Protein AF-A0AA43HT07-F1 (afdb_monomer_lite)

Structure (mmCIF, N/CA/C/O backbone):
data_AF-A0AA43HT07-F1
#
_entry.id   AF-A0AA43HT07-F1
#
loop_
_atom_site.group_PDB
_atom_site.id
_atom_site.type_symbol
_atom_site.label_atom_id
_atom_site.label_alt_id
_atom_site.label_comp_id
_atom_site.label_asym_id
_atom_site.label_entity_id
_atom_site.label_seq_id
_atom_site.pdbx_PDB_ins_code
_atom_site.Cartn_x
_atom_site.Cartn_y
_atom_site.Cartn_z
_atom_site.occupancy
_atom_site.B_iso_or_equiv
_atom_site.auth_seq_id
_atom_site.auth_comp_id
_atom_site.auth_asym_id
_atom_site.auth_atom_id
_atom_site.pdbx_PDB_model_num
ATOM 1 N N . MET A 1 1 ? -14.401 -12.802 15.073 1.00 60.47 1 MET A N 1
ATOM 2 C CA . MET A 1 1 ? -13.475 -11.995 14.236 1.00 60.47 1 MET A CA 1
ATOM 3 C C . MET A 1 1 ? -14.112 -10.632 13.994 1.00 60.47 1 MET A C 1
ATOM 5 O O . MET A 1 1 ? -15.080 -10.562 13.238 1.00 60.47 1 MET A O 1
ATOM 9 N N . THR A 1 2 ? -13.606 -9.591 14.660 1.00 83.44 2 THR A N 1
ATOM 10 C CA . THR A 1 2 ? -14.184 -8.233 14.652 1.00 83.44 2 THR A CA 1
ATOM 11 C C . THR A 1 2 ? -14.099 -7.565 13.274 1.00 83.44 2 THR A C 1
ATOM 13 O O . THR A 1 2 ? -13.255 -7.930 12.438 1.00 83.44 2 THR A O 1
ATOM 16 N N . LYS A 1 3 ? -14.946 -6.559 13.021 1.00 83.50 3 LYS A N 1
ATOM 17 C CA . LYS A 1 3 ? -14.891 -5.680 11.836 1.00 83.50 3 LYS A CA 1
ATOM 18 C C . LYS A 1 3 ? -13.485 -5.097 11.639 1.00 83.50 3 LYS A C 1
ATOM 20 O O . LYS A 1 3 ? -13.000 -5.062 10.506 1.00 83.50 3 LYS A O 1
ATOM 25 N N . LEU A 1 4 ? -12.810 -4.720 12.731 1.00 87.19 4 LEU A N 1
ATOM 26 C CA . LEU A 1 4 ? -11.431 -4.222 12.729 1.00 87.19 4 LEU A CA 1
ATOM 27 C C . LEU A 1 4 ? -10.442 -5.273 12.220 1.00 87.19 4 LEU A C 1
ATOM 29 O O . LEU A 1 4 ? -9.664 -4.999 11.311 1.00 87.19 4 LEU A O 1
ATOM 33 N N . HIS A 1 5 ? -10.504 -6.489 12.763 1.00 88.44 5 HIS A N 1
ATOM 34 C CA . HIS A 1 5 ? -9.621 -7.574 12.350 1.00 88.44 5 HIS A CA 1
ATOM 35 C C . HIS A 1 5 ? -9.801 -7.917 10.871 1.00 88.44 5 HIS A C 1
ATOM 37 O O . HIS A 1 5 ? -8.824 -8.048 10.133 1.00 88.44 5 HIS A O 1
ATOM 43 N N . LYS A 1 6 ? -11.053 -8.004 10.403 1.00 88.56 6 LYS A N 1
ATOM 44 C CA . LYS A 1 6 ? -11.342 -8.183 8.974 1.00 88.56 6 LYS A CA 1
ATOM 45 C C . LYS A 1 6 ? -10.734 -7.038 8.161 1.00 88.56 6 LYS A C 1
ATOM 47 O O . LYS A 1 6 ? -10.044 -7.292 7.179 1.00 88.56 6 LYS A O 1
ATOM 52 N N . PHE A 1 7 ? -10.932 -5.789 8.576 1.00 89.62 7 PHE A N 1
ATOM 53 C CA . PHE A 1 7 ? -10.367 -4.637 7.877 1.00 89.62 7 PHE A CA 1
ATOM 54 C C . PHE A 1 7 ? -8.835 -4.711 7.775 1.00 89.62 7 PHE A C 1
ATOM 56 O O . PHE A 1 7 ? -8.302 -4.567 6.675 1.00 89.62 7 PHE A O 1
ATOM 63 N N . CYS A 1 8 ? -8.136 -4.982 8.880 1.00 90.31 8 CYS A N 1
ATOM 64 C CA . CYS A 1 8 ? -6.675 -5.057 8.917 1.00 90.31 8 CYS A CA 1
ATOM 65 C C . CYS A 1 8 ? -6.108 -6.189 8.048 1.00 90.31 8 CYS A C 1
ATOM 67 O O . CYS A 1 8 ? -5.089 -5.981 7.402 1.00 90.31 8 CYS A O 1
ATOM 69 N N . VAL A 1 9 ? -6.774 -7.346 7.972 1.00 91.62 9 VAL A N 1
ATOM 70 C CA . VAL A 1 9 ? -6.308 -8.484 7.155 1.00 91.62 9 VAL A CA 1
ATOM 71 C C . VAL A 1 9 ? -6.631 -8.304 5.670 1.00 91.62 9 VAL A C 1
ATOM 73 O O . VAL A 1 9 ? -5.802 -8.596 4.810 1.00 91.62 9 VAL A O 1
ATOM 76 N N . TYR A 1 10 ? -7.825 -7.807 5.338 1.00 91.56 10 TYR A N 1
ATOM 77 C CA . TYR A 1 10 ? -8.229 -7.642 3.937 1.00 91.56 10 TYR A CA 1
ATOM 78 C C . TYR A 1 10 ? -7.614 -6.409 3.272 1.00 91.56 10 TYR A C 1
ATOM 80 O O . TYR A 1 10 ? -7.518 -6.379 2.046 1.00 91.56 10 TYR A O 1
ATOM 88 N N . THR A 1 11 ? -7.205 -5.395 4.039 1.00 92.00 11 THR A N 1
ATOM 89 C CA . THR A 1 11 ? -6.613 -4.172 3.479 1.00 92.00 11 THR A CA 1
ATOM 90 C C . THR A 1 11 ? -5.330 -4.461 2.689 1.00 92.00 11 THR A C 1
ATOM 92 O O . THR A 1 11 ? -5.329 -4.144 1.500 1.00 92.00 11 THR A O 1
ATOM 95 N N . PRO A 1 12 ? -4.295 -5.129 3.241 1.00 90.88 12 PRO A N 1
ATOM 96 C CA . PRO A 1 12 ? -3.086 -5.488 2.494 1.00 90.88 12 PRO A CA 1
ATOM 97 C C . PRO A 1 12 ? -3.374 -6.293 1.224 1.00 90.88 12 PRO A C 1
ATOM 99 O O . PRO A 1 12 ? -2.804 -6.015 0.175 1.00 90.88 12 PRO A O 1
ATOM 102 N N . LEU A 1 13 ? -4.319 -7.239 1.282 1.00 93.12 13 LEU A N 1
ATOM 103 C CA . LEU A 1 13 ? -4.706 -8.065 0.131 1.00 93.12 13 LEU A CA 1
ATOM 104 C C . LEU A 1 13 ? -5.372 -7.245 -0.981 1.00 93.12 13 LEU A C 1
ATOM 106 O O . LEU A 1 13 ? -5.080 -7.429 -2.162 1.00 93.12 13 LEU A O 1
ATOM 110 N N . ARG A 1 14 ? -6.263 -6.315 -0.621 1.00 93.44 14 ARG A N 1
ATOM 111 C CA . ARG A 1 14 ? -6.898 -5.418 -1.597 1.00 93.44 14 ARG A CA 1
ATOM 112 C C . ARG A 1 14 ? -5.905 -4.408 -2.157 1.00 93.44 14 ARG A C 1
ATOM 114 O O . ARG A 1 14 ? -5.961 -4.106 -3.345 1.00 93.44 14 ARG A O 1
ATOM 121 N N . VAL A 1 15 ? -5.002 -3.907 -1.317 1.00 93.06 15 VAL A N 1
ATOM 122 C CA . VAL A 1 15 ? -3.910 -3.024 -1.731 1.00 93.06 15 VAL A CA 1
ATOM 123 C C . VAL A 1 15 ? -2.989 -3.749 -2.701 1.00 93.06 15 VAL A C 1
ATOM 125 O O . VAL A 1 15 ? -2.674 -3.163 -3.725 1.00 93.06 15 VAL A O 1
ATOM 128 N N . LEU A 1 16 ? -2.648 -5.018 -2.457 1.00 92.88 16 LEU A N 1
ATOM 129 C CA . LEU A 1 16 ? -1.879 -5.853 -3.384 1.00 92.88 16 LEU A CA 1
ATOM 130 C C . LEU A 1 16 ? -2.571 -5.976 -4.744 1.00 92.88 16 LEU A C 1
ATOM 132 O O . LEU A 1 16 ? -1.951 -5.732 -5.772 1.00 92.88 16 LEU A O 1
ATOM 136 N N . ALA A 1 17 ? -3.856 -6.335 -4.761 1.00 92.81 17 ALA A N 1
ATOM 137 C CA . ALA A 1 17 ? -4.586 -6.517 -6.014 1.00 92.81 17 ALA A CA 1
ATOM 138 C C . ALA A 1 17 ? -4.656 -5.215 -6.832 1.00 92.81 17 ALA A C 1
ATOM 140 O O . ALA A 1 17 ? -4.388 -5.217 -8.033 1.00 92.81 17 ALA A O 1
ATOM 141 N N . ILE A 1 18 ? -4.976 -4.092 -6.181 1.00 93.50 18 ILE A N 1
ATOM 142 C CA . ILE A 1 18 ? -5.083 -2.788 -6.849 1.00 93.50 18 ILE A CA 1
ATOM 143 C C . ILE A 1 18 ? -3.700 -2.279 -7.273 1.00 93.50 18 ILE A C 1
ATOM 145 O O . ILE A 1 18 ? -3.543 -1.815 -8.401 1.00 93.50 18 ILE A O 1
ATOM 149 N N . SER A 1 19 ? -2.692 -2.387 -6.403 1.00 93.38 19 SER A N 1
ATOM 150 C CA . SER A 1 19 ? -1.332 -1.930 -6.701 1.00 93.38 19 SER A CA 1
ATOM 151 C C . SER A 1 19 ? -0.707 -2.729 -7.833 1.00 93.38 19 SER A C 1
ATOM 153 O O . SER A 1 19 ? -0.039 -2.141 -8.676 1.00 93.38 19 SER A O 1
ATOM 155 N N . PHE A 1 20 ? -0.989 -4.030 -7.924 1.00 92.25 20 PHE A N 1
ATOM 156 C CA . PHE A 1 20 ? -0.545 -4.871 -9.029 1.00 92.25 20 PHE A CA 1
ATOM 157 C C . PHE A 1 20 ? -1.126 -4.406 -10.369 1.00 92.25 20 PHE A C 1
ATOM 159 O O . PHE A 1 20 ? -0.384 -4.255 -11.338 1.00 92.25 20 PHE A O 1
ATOM 166 N N . VAL A 1 21 ? -2.429 -4.104 -10.421 1.00 93.44 21 VAL A N 1
ATOM 167 C CA . VAL A 1 21 ? -3.074 -3.572 -11.635 1.00 93.44 21 VAL A CA 1
ATOM 168 C C . VAL A 1 21 ? -2.476 -2.219 -12.026 1.00 93.44 21 VAL A C 1
ATOM 170 O O . VAL A 1 21 ? -2.109 -2.025 -13.185 1.00 93.44 21 VAL A O 1
ATOM 173 N N . ILE A 1 22 ? -2.323 -1.295 -11.072 1.00 92.88 22 ILE A N 1
ATOM 174 C CA . ILE A 1 22 ? -1.740 0.028 -11.345 1.00 92.88 22 ILE A CA 1
ATOM 175 C C . ILE A 1 22 ? -0.274 -0.106 -11.784 1.00 92.88 22 ILE A C 1
ATOM 177 O O . ILE A 1 22 ? 0.136 0.555 -12.735 1.00 92.88 22 ILE A O 1
ATOM 181 N N . ALA A 1 23 ? 0.509 -0.974 -11.138 1.00 92.06 23 ALA A N 1
ATOM 182 C CA . ALA A 1 23 ? 1.910 -1.208 -11.474 1.00 92.06 23 ALA A CA 1
ATOM 183 C C . ALA A 1 23 ? 2.056 -1.811 -12.873 1.00 92.06 23 ALA A C 1
ATOM 185 O O . ALA A 1 23 ? 2.947 -1.406 -13.614 1.00 92.06 23 ALA A O 1
ATOM 186 N N . PHE A 1 24 ? 1.163 -2.723 -13.264 1.00 91.25 24 PHE A N 1
ATOM 187 C CA . PHE A 1 24 ? 1.150 -3.291 -14.609 1.00 91.25 24 PHE A CA 1
ATOM 188 C C . PHE A 1 24 ? 0.841 -2.230 -15.673 1.00 91.25 24 PHE A C 1
ATOM 190 O O . PHE A 1 24 ? 1.549 -2.141 -16.674 1.00 91.25 24 PHE A O 1
ATOM 197 N N . ILE A 1 25 ? -0.163 -1.377 -15.436 1.00 91.44 25 ILE A N 1
ATOM 198 C CA . ILE A 1 25 ? -0.493 -0.258 -16.334 1.00 91.44 25 ILE A CA 1
ATOM 199 C C . ILE A 1 25 ? 0.686 0.721 -16.430 1.00 91.44 25 ILE A C 1
ATOM 201 O O . ILE A 1 25 ? 1.078 1.108 -17.530 1.00 91.44 25 ILE A O 1
ATOM 205 N N . ALA A 1 26 ? 1.285 1.094 -15.297 1.00 89.12 26 ALA A N 1
ATOM 206 C CA . ALA A 1 26 ? 2.438 1.988 -15.258 1.00 89.12 26 ALA A CA 1
ATOM 207 C C . ALA A 1 26 ? 3.649 1.393 -15.994 1.00 89.12 26 ALA A C 1
ATOM 209 O O . ALA A 1 26 ? 4.304 2.097 -16.761 1.00 89.12 26 ALA A O 1
ATOM 210 N N . ALA A 1 27 ? 3.913 0.096 -15.813 1.00 88.88 27 ALA A N 1
ATOM 211 C CA . ALA A 1 27 ? 4.982 -0.611 -16.508 1.00 88.88 27 ALA A CA 1
ATOM 212 C C . ALA A 1 27 ? 4.740 -0.678 -18.014 1.00 88.88 27 ALA A C 1
ATOM 214 O O . ALA A 1 27 ? 5.666 -0.434 -18.783 1.00 88.88 27 ALA A O 1
ATOM 215 N N . PHE A 1 28 ? 3.500 -0.927 -18.440 1.00 89.00 28 PHE A N 1
ATOM 216 C CA . PHE A 1 28 ? 3.134 -0.907 -19.852 1.00 89.00 28 PHE A CA 1
ATOM 217 C C . PHE A 1 28 ? 3.367 0.474 -20.481 1.00 89.00 28 PHE A C 1
ATOM 219 O O . PHE A 1 28 ? 4.001 0.571 -21.532 1.00 89.00 28 PHE A O 1
ATOM 226 N N . ILE A 1 29 ? 2.916 1.548 -19.823 1.00 88.44 29 ILE A N 1
ATOM 227 C CA . ILE A 1 29 ? 3.130 2.927 -20.291 1.00 88.44 29 ILE A CA 1
ATOM 228 C C . ILE A 1 29 ? 4.629 3.242 -20.369 1.00 88.44 29 ILE A C 1
ATOM 230 O O . ILE A 1 29 ? 5.098 3.739 -21.393 1.00 88.44 29 ILE A O 1
ATOM 234 N N . ALA A 1 30 ? 5.393 2.927 -19.320 1.00 84.75 30 ALA A N 1
ATOM 235 C CA . ALA A 1 30 ? 6.830 3.179 -19.284 1.00 84.75 30 ALA A CA 1
ATOM 236 C C . ALA A 1 30 ? 7.576 2.388 -20.370 1.00 84.75 30 ALA A C 1
ATOM 238 O O . ALA A 1 30 ? 8.407 2.955 -21.077 1.00 84.75 30 ALA A O 1
ATOM 239 N N . ALA A 1 31 ? 7.224 1.116 -20.576 1.00 84.56 31 ALA A N 1
ATOM 240 C CA . ALA A 1 31 ? 7.784 0.298 -21.645 1.00 84.56 31 ALA A CA 1
ATOM 241 C C . ALA A 1 31 ? 7.483 0.889 -23.032 1.00 84.56 31 ALA A C 1
ATOM 243 O O . ALA A 1 31 ? 8.386 0.966 -23.861 1.00 84.56 31 ALA A O 1
ATOM 244 N N . LYS A 1 32 ? 6.256 1.377 -23.268 1.00 84.75 32 LYS A N 1
ATOM 245 C CA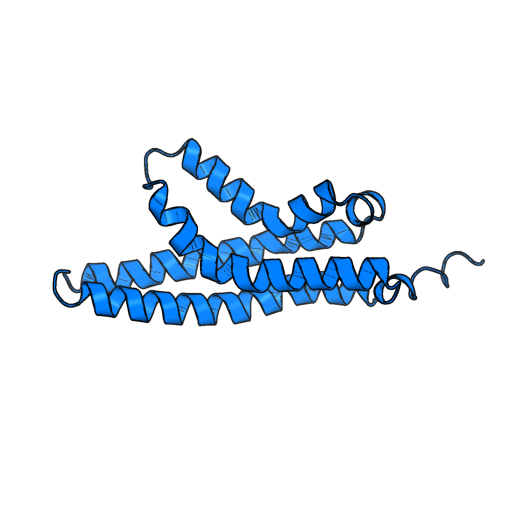 . LYS A 1 32 ? 5.873 2.032 -24.531 1.00 84.75 32 LYS A CA 1
ATOM 246 C C . LYS A 1 32 ? 6.615 3.338 -24.796 1.00 84.75 32 LYS A C 1
ATOM 248 O O . LYS A 1 32 ? 6.948 3.621 -25.942 1.00 84.75 32 LYS A O 1
ATOM 253 N N . ILE A 1 33 ? 6.903 4.120 -23.759 1.00 83.25 33 ILE A N 1
ATOM 254 C CA . ILE A 1 33 ? 7.704 5.345 -23.895 1.00 83.25 33 ILE A CA 1
ATOM 255 C C . ILE A 1 33 ? 9.158 4.998 -24.241 1.00 83.25 33 ILE A C 1
ATOM 257 O O . ILE A 1 33 ? 9.757 5.648 -25.094 1.00 83.25 33 ILE A O 1
ATOM 261 N N . MET A 1 34 ? 9.710 3.957 -23.614 1.00 79.06 34 MET A N 1
ATOM 262 C CA . MET A 1 34 ? 11.092 3.527 -23.838 1.00 79.06 34 MET A CA 1
ATOM 263 C C . MET A 1 34 ? 11.283 2.754 -25.153 1.00 79.06 34 MET A C 1
ATOM 265 O O . MET A 1 34 ? 12.428 2.585 -25.566 1.00 79.06 34 MET A O 1
ATOM 269 N N . GLU A 1 35 ? 10.192 2.313 -25.809 1.00 73.88 35 GLU A N 1
ATOM 270 C CA . GLU A 1 35 ? 10.190 1.457 -27.018 1.00 73.88 35 GLU A CA 1
ATOM 271 C C . GLU A 1 35 ? 11.040 2.025 -28.165 1.00 73.88 35 GLU A C 1
ATOM 273 O O . GLU A 1 35 ? 11.539 1.293 -29.015 1.00 73.88 35 GLU A O 1
ATOM 278 N N . ARG A 1 36 ? 11.228 3.348 -28.176 1.00 67.38 36 ARG A N 1
ATOM 279 C CA . ARG A 1 36 ? 11.978 4.056 -29.215 1.00 67.38 36 ARG A CA 1
ATOM 280 C C . ARG A 1 36 ? 13.499 3.968 -29.080 1.00 67.38 36 ARG A C 1
ATOM 282 O O . ARG A 1 36 ? 14.166 4.069 -30.102 1.00 67.38 36 ARG A O 1
ATOM 289 N N . ASP A 1 37 ? 14.032 3.756 -27.875 1.00 64.75 37 ASP A N 1
ATOM 290 C CA . ASP A 1 37 ? 15.468 3.941 -27.593 1.00 64.75 37 ASP A CA 1
ATOM 291 C C . ASP A 1 37 ? 16.138 2.753 -26.874 1.00 64.75 37 ASP A C 1
ATOM 293 O O . ASP A 1 37 ? 17.366 2.719 -26.747 1.00 64.75 37 ASP A O 1
ATOM 297 N N . ALA A 1 38 ? 15.378 1.765 -26.387 1.00 64.19 38 ALA A N 1
ATOM 298 C CA . ALA A 1 38 ? 15.914 0.717 -25.519 1.00 64.19 38 ALA A CA 1
ATOM 299 C C . ALA A 1 38 ? 16.038 -0.664 -26.200 1.00 64.19 38 ALA A C 1
ATOM 301 O O . ALA A 1 38 ? 15.252 -1.051 -27.065 1.00 64.19 38 ALA A O 1
ATOM 302 N N . ARG A 1 39 ? 17.044 -1.450 -25.785 1.00 72.00 39 ARG A N 1
ATOM 303 C CA . ARG A 1 39 ? 17.195 -2.861 -26.195 1.00 72.00 39 ARG A CA 1
ATOM 304 C C . ARG A 1 39 ? 16.083 -3.711 -25.582 1.00 72.00 39 ARG A C 1
ATOM 306 O O . ARG A 1 39 ? 15.667 -3.439 -24.459 1.00 72.00 39 ARG A O 1
ATOM 313 N N . GLU A 1 40 ? 15.687 -4.789 -26.261 1.00 67.06 40 GLU A N 1
ATOM 314 C CA . GLU A 1 40 ? 14.595 -5.678 -25.826 1.00 67.06 40 GLU A CA 1
ATOM 315 C C . GLU A 1 40 ? 14.675 -6.115 -24.346 1.00 67.06 40 GLU A C 1
ATOM 317 O O . GLU A 1 40 ? 13.671 -6.170 -23.635 1.00 67.06 40 GLU A O 1
ATOM 322 N N . THR A 1 41 ? 15.889 -6.349 -23.842 1.00 68.25 41 THR A N 1
ATOM 323 C CA . THR A 1 41 ? 16.154 -6.741 -22.450 1.00 68.25 41 THR A CA 1
ATOM 324 C C . THR A 1 41 ? 15.844 -5.660 -21.412 1.00 68.25 41 THR A C 1
ATOM 326 O O . THR A 1 41 ? 15.499 -5.998 -20.279 1.00 68.25 41 THR A O 1
ATOM 329 N N . MET A 1 42 ? 15.911 -4.373 -21.765 1.00 68.25 42 MET A N 1
ATOM 330 C CA . MET A 1 42 ? 15.533 -3.290 -20.849 1.00 68.25 42 MET A CA 1
ATOM 331 C C . MET A 1 42 ? 14.021 -3.250 -20.602 1.00 68.25 42 MET A C 1
ATOM 333 O O . MET A 1 42 ? 13.613 -2.936 -19.485 1.00 68.25 42 MET A O 1
ATOM 337 N N . TYR A 1 43 ? 13.184 -3.623 -21.579 1.00 69.50 43 TYR A N 1
ATOM 338 C CA . TYR A 1 43 ? 11.725 -3.598 -21.395 1.00 69.50 43 TYR A CA 1
ATOM 339 C C . TYR A 1 43 ? 11.266 -4.573 -20.322 1.00 69.50 43 TYR A C 1
ATOM 341 O O . TYR A 1 43 ? 10.460 -4.213 -19.468 1.00 69.50 43 TYR A O 1
ATOM 349 N N . LEU A 1 44 ? 11.808 -5.792 -20.320 1.00 75.81 44 LEU A N 1
ATOM 350 C CA . LEU A 1 44 ? 11.473 -6.797 -19.310 1.00 75.81 44 LEU A CA 1
ATOM 351 C C . LEU A 1 44 ? 11.921 -6.368 -17.905 1.00 75.81 44 LEU A C 1
ATOM 353 O O . LEU A 1 44 ? 11.219 -6.630 -16.926 1.00 75.81 44 LEU A O 1
ATOM 357 N N . MET A 1 45 ? 13.043 -5.649 -17.799 1.00 81.81 45 MET A N 1
ATOM 358 C CA . MET A 1 45 ? 13.513 -5.107 -16.522 1.00 81.81 45 MET A CA 1
ATOM 359 C C . MET A 1 45 ? 12.567 -4.047 -15.943 1.00 81.81 45 MET A C 1
ATOM 361 O O . MET A 1 45 ? 12.398 -4.013 -14.726 1.00 81.81 45 MET A O 1
ATOM 365 N N . VAL A 1 46 ? 11.901 -3.234 -16.774 1.00 82.44 46 VAL A N 1
ATOM 366 C CA . VAL A 1 46 ? 10.922 -2.224 -16.315 1.00 82.44 46 VAL A CA 1
ATOM 367 C C . VAL A 1 46 ? 9.748 -2.877 -15.584 1.00 82.44 46 VAL A C 1
ATOM 369 O O . VAL A 1 46 ? 9.361 -2.417 -14.508 1.00 82.44 46 VAL A O 1
ATOM 372 N N . TYR A 1 47 ? 9.220 -3.986 -16.115 1.00 85.12 47 TYR A N 1
ATOM 373 C CA . TYR A 1 47 ? 8.162 -4.747 -15.444 1.00 85.12 47 TYR A CA 1
ATOM 374 C C . TYR A 1 47 ? 8.632 -5.284 -14.095 1.00 85.12 47 TYR A C 1
ATOM 376 O O . TYR A 1 47 ? 7.943 -5.097 -13.094 1.00 85.12 47 TYR A O 1
ATOM 384 N N . GLY A 1 48 ? 9.819 -5.897 -14.042 1.00 85.25 48 GLY A N 1
ATOM 385 C CA . GLY A 1 48 ? 10.394 -6.380 -12.785 1.00 85.25 48 GLY A CA 1
ATOM 386 C C . GLY A 1 48 ? 10.573 -5.257 -11.761 1.00 85.25 48 GLY A C 1
ATOM 387 O O . GLY A 1 48 ? 10.187 -5.407 -10.603 1.00 85.25 48 GLY A O 1
ATOM 388 N N . PHE A 1 49 ? 11.085 -4.107 -12.201 1.00 85.69 49 PHE A N 1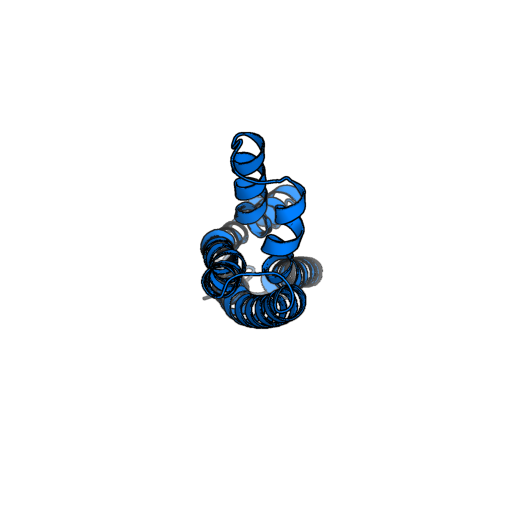
ATOM 389 C CA . PHE A 1 49 ? 11.378 -2.962 -11.344 1.00 85.69 49 PHE A CA 1
ATOM 390 C C . PHE A 1 49 ? 10.128 -2.283 -10.775 1.00 85.69 49 PHE A C 1
ATOM 392 O O . PHE A 1 49 ? 10.168 -1.766 -9.662 1.00 85.69 49 PHE A O 1
ATOM 399 N N . LEU A 1 50 ? 9.010 -2.297 -11.502 1.00 87.12 50 LEU A N 1
ATOM 400 C CA . LEU A 1 50 ? 7.755 -1.714 -11.025 1.00 87.12 50 LEU A CA 1
ATOM 401 C C . LEU A 1 50 ? 6.889 -2.724 -10.271 1.00 87.12 50 LEU A C 1
ATOM 403 O O . LEU A 1 50 ? 6.308 -2.381 -9.247 1.00 87.12 50 LEU A O 1
ATOM 407 N N . ILE A 1 51 ? 6.805 -3.975 -10.719 1.00 88.94 51 ILE A N 1
ATOM 408 C CA . ILE A 1 51 ? 5.894 -4.961 -10.120 1.00 88.94 51 ILE A CA 1
ATOM 409 C C . ILE A 1 51 ? 6.466 -5.520 -8.814 1.00 88.94 51 ILE A C 1
ATOM 411 O O . ILE A 1 51 ? 5.758 -5.581 -7.807 1.00 88.94 51 ILE A O 1
ATOM 415 N N . PHE A 1 52 ? 7.744 -5.911 -8.802 1.00 89.75 52 PHE A N 1
ATOM 416 C CA . PHE A 1 52 ? 8.323 -6.634 -7.669 1.00 89.75 52 PHE A CA 1
ATOM 417 C C . PHE A 1 52 ? 8.327 -5.817 -6.362 1.00 89.75 52 PHE A C 1
ATOM 419 O O . PHE A 1 52 ? 7.858 -6.336 -5.345 1.00 89.75 52 PHE A O 1
ATOM 426 N N . PRO A 1 53 ? 8.734 -4.530 -6.346 1.00 88.88 53 PRO A N 1
ATOM 427 C CA . PRO A 1 53 ? 8.664 -3.728 -5.126 1.00 88.88 53 PRO A CA 1
ATOM 428 C C . PRO A 1 53 ? 7.235 -3.520 -4.619 1.00 88.88 53 PRO A C 1
ATOM 430 O O . PRO A 1 53 ? 7.024 -3.500 -3.413 1.00 88.88 53 PRO A O 1
ATOM 433 N N . ASN A 1 54 ? 6.236 -3.428 -5.505 1.00 90.25 54 ASN A N 1
ATOM 434 C CA . ASN A 1 54 ? 4.834 -3.274 -5.097 1.00 90.25 54 ASN A CA 1
ATOM 435 C C . ASN A 1 54 ? 4.285 -4.530 -4.401 1.00 90.25 54 ASN A C 1
ATOM 437 O O . ASN A 1 54 ? 3.506 -4.414 -3.449 1.00 90.25 54 ASN A O 1
ATOM 441 N N . ILE A 1 55 ? 4.742 -5.721 -4.804 1.00 90.06 55 ILE A N 1
ATOM 442 C CA . ILE A 1 55 ? 4.460 -6.968 -4.079 1.00 90.06 55 ILE A CA 1
ATOM 443 C C . ILE A 1 55 ? 5.089 -6.906 -2.681 1.00 90.06 55 ILE A C 1
ATOM 445 O O . ILE A 1 55 ? 4.395 -7.144 -1.692 1.00 90.06 55 ILE A O 1
ATOM 449 N N . LEU A 1 56 ? 6.367 -6.520 -2.578 1.00 91.75 56 LEU A N 1
ATOM 450 C CA . LEU A 1 56 ? 7.058 -6.400 -1.288 1.00 91.75 56 LEU A CA 1
ATOM 451 C C . LEU A 1 56 ? 6.408 -5.361 -0.365 1.00 91.75 56 LEU A C 1
ATOM 453 O O . LEU A 1 56 ? 6.218 -5.633 0.819 1.00 91.75 56 LEU A O 1
ATOM 457 N N . PHE A 1 57 ? 6.015 -4.198 -0.890 1.00 92.69 57 PHE A N 1
ATOM 458 C CA . PHE A 1 57 ? 5.314 -3.174 -0.113 1.00 92.69 57 PHE A CA 1
ATOM 459 C C . PHE A 1 57 ? 3.961 -3.669 0.385 1.00 92.69 57 PHE A C 1
ATOM 461 O O . PHE A 1 57 ? 3.609 -3.428 1.538 1.00 92.69 57 PHE A O 1
ATOM 468 N N . SER A 1 58 ? 3.229 -4.410 -0.443 1.00 90.25 58 SER A N 1
ATOM 469 C CA . SER A 1 58 ? 1.934 -4.972 -0.057 1.00 90.25 58 SER A CA 1
ATOM 470 C C . SER A 1 58 ? 2.057 -6.097 0.975 1.00 90.25 58 SER A C 1
ATOM 472 O O . SER A 1 58 ? 1.205 -6.217 1.848 1.00 90.25 58 SER A O 1
ATOM 474 N N . LEU A 1 59 ? 3.128 -6.895 0.935 1.00 88.75 59 LEU A N 1
ATOM 475 C CA . LEU A 1 59 ? 3.429 -7.860 1.999 1.00 88.75 59 LEU A CA 1
ATOM 476 C C . LEU A 1 59 ? 3.845 -7.154 3.293 1.00 88.75 59 LEU A C 1
ATOM 478 O O . LEU A 1 59 ? 3.389 -7.511 4.377 1.00 88.75 59 LEU A O 1
ATOM 482 N N . GLY A 1 60 ? 4.668 -6.113 3.190 1.00 89.62 60 GLY A N 1
ATOM 483 C CA . GLY A 1 60 ? 5.060 -5.314 4.345 1.00 89.62 60 GLY A CA 1
ATOM 484 C C . GLY A 1 60 ? 3.880 -4.571 4.981 1.00 89.62 60 GLY A C 1
ATOM 485 O O . GLY A 1 60 ? 3.907 -4.312 6.181 1.00 89.62 60 GLY A O 1
ATOM 486 N N . SER A 1 61 ? 2.834 -4.241 4.213 1.00 91.69 61 SER A N 1
ATOM 487 C CA . SER A 1 61 ? 1.690 -3.463 4.707 1.00 91.69 61 SER A CA 1
ATOM 488 C C . SER A 1 61 ? 0.779 -4.244 5.654 1.00 91.69 61 SER A C 1
ATOM 490 O O . SER A 1 61 ? -0.111 -3.656 6.266 1.00 91.69 61 SER A O 1
ATOM 492 N N . PHE A 1 62 ? 1.044 -5.535 5.887 1.00 92.88 62 PHE A N 1
ATOM 493 C CA . PHE A 1 62 ? 0.469 -6.273 7.015 1.00 92.88 62 PHE A CA 1
ATOM 494 C C . PHE A 1 62 ? 0.826 -5.668 8.381 1.00 92.88 62 PHE A C 1
ATOM 496 O O . PHE A 1 62 ? 0.139 -5.950 9.364 1.00 92.88 62 PHE A O 1
ATOM 503 N N . SER A 1 63 ? 1.800 -4.754 8.450 1.00 93.31 63 SER A N 1
ATOM 504 C CA . SER A 1 63 ? 2.011 -3.881 9.609 1.00 93.31 63 SER A CA 1
ATOM 505 C C . SER A 1 63 ? 0.752 -3.102 10.020 1.00 93.31 63 SER A C 1
ATOM 507 O O . SER A 1 63 ? 0.622 -2.745 11.188 1.00 93.31 63 SER A O 1
ATOM 509 N N . VAL A 1 64 ? -0.229 -2.909 9.127 1.00 93.19 64 VAL A N 1
ATOM 510 C CA . VAL A 1 64 ? -1.551 -2.335 9.450 1.00 93.19 64 VAL A CA 1
ATOM 511 C C . VAL A 1 64 ? -2.251 -3.089 10.588 1.00 93.19 64 VAL A C 1
ATOM 513 O O . VAL A 1 64 ? -3.012 -2.478 11.345 1.00 93.19 64 VAL A O 1
ATOM 516 N N . CYS A 1 65 ? -1.973 -4.383 10.771 1.00 93.19 65 CYS A N 1
ATOM 517 C CA . CYS A 1 65 ? -2.492 -5.176 11.886 1.00 93.19 65 CYS A CA 1
ATOM 518 C C . CYS A 1 65 ? -2.056 -4.652 13.263 1.00 93.19 65 CYS A C 1
ATOM 520 O O . CYS A 1 65 ? -2.736 -4.937 14.245 1.00 93.19 65 CYS A O 1
ATOM 522 N N . PHE A 1 66 ? -1.017 -3.815 13.365 1.00 92.88 66 PHE A N 1
ATOM 523 C CA . PHE A 1 66 ? -0.697 -3.148 14.630 1.00 92.88 66 PHE A CA 1
ATOM 524 C C . PHE A 1 66 ? -1.826 -2.228 15.123 1.00 92.88 66 PHE A C 1
ATOM 526 O O . PHE A 1 66 ? -1.940 -2.012 16.323 1.00 92.88 66 PHE A O 1
ATOM 533 N N . ASN A 1 67 ? -2.737 -1.772 14.252 1.00 91.25 67 ASN A N 1
ATOM 534 C CA . ASN A 1 67 ? -3.939 -1.030 14.666 1.00 91.25 67 ASN A CA 1
ATOM 535 C C . ASN A 1 67 ? -4.971 -1.884 15.426 1.00 91.25 67 ASN A C 1
ATOM 537 O O . ASN A 1 67 ? -5.987 -1.356 15.886 1.00 91.25 67 ASN A O 1
ATOM 541 N N . LEU A 1 68 ? -4.746 -3.193 15.571 1.00 90.25 68 LEU A N 1
ATOM 542 C CA . LEU A 1 68 ? -5.527 -4.015 16.496 1.00 90.25 68 LEU A CA 1
ATOM 543 C C . LEU A 1 68 ? -5.278 -3.594 17.949 1.00 90.25 68 LEU A C 1
ATOM 545 O O . LEU A 1 68 ? -6.210 -3.603 18.752 1.00 90.25 68 LEU A O 1
ATOM 549 N N . TYR A 1 69 ? -4.066 -3.128 18.258 1.00 91.00 69 TYR A N 1
ATOM 550 C CA . TYR A 1 69 ? -3.731 -2.568 19.561 1.00 91.00 69 TYR A CA 1
ATOM 551 C C . TY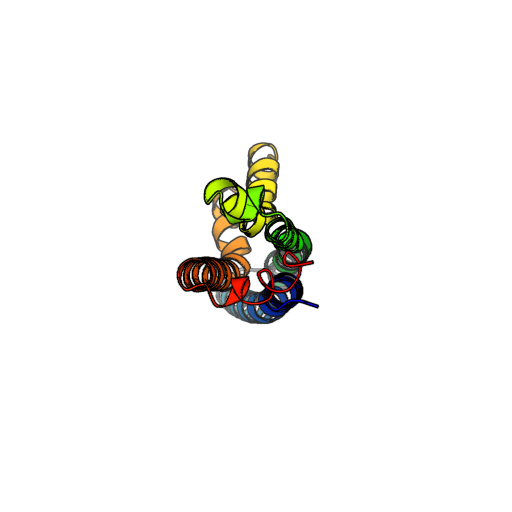R A 1 69 ? -4.305 -1.156 19.702 1.00 91.00 69 TYR A C 1
ATOM 553 O O . TYR A 1 69 ? -4.067 -0.281 18.866 1.00 91.00 69 TYR A O 1
ATOM 561 N N . GLN A 1 70 ? -5.047 -0.922 20.786 1.00 87.69 70 GLN A N 1
ATOM 562 C CA . GLN A 1 70 ? -5.701 0.360 21.061 1.00 87.69 70 GLN A CA 1
ATOM 563 C C . GLN A 1 70 ? -4.706 1.531 21.093 1.00 87.69 70 GLN A C 1
ATOM 565 O O . GLN A 1 70 ? -4.950 2.554 20.458 1.00 87.69 70 GLN A O 1
ATOM 570 N N . SER A 1 71 ? -3.542 1.340 21.722 1.00 90.81 71 SER A N 1
ATOM 571 C CA . SER A 1 71 ? -2.472 2.345 21.812 1.00 90.81 71 SER A CA 1
ATOM 572 C C . SER A 1 71 ? -1.960 2.822 20.447 1.00 90.81 71 SER A C 1
ATOM 574 O O . SER A 1 71 ? -1.658 4.001 20.270 1.00 90.81 71 SER A O 1
ATOM 576 N N . VAL A 1 72 ? -1.890 1.922 19.462 1.00 90.94 72 VAL A N 1
ATOM 577 C CA . VAL A 1 72 ? -1.477 2.238 18.086 1.00 90.94 72 VAL A CA 1
ATOM 578 C C . VAL A 1 72 ? -2.624 2.875 17.308 1.00 90.94 72 VAL A C 1
ATOM 580 O O . VAL A 1 72 ? -2.408 3.82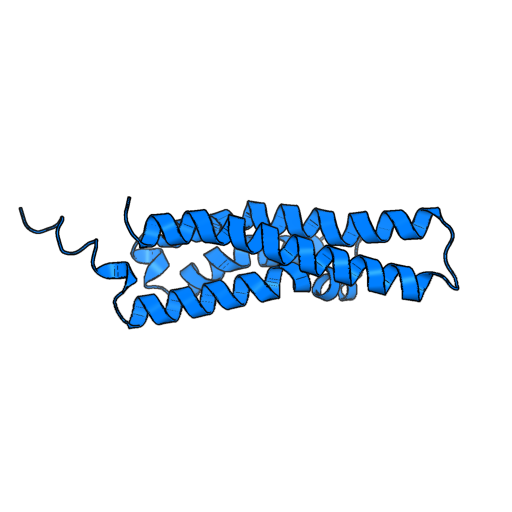1 16.558 1.00 90.94 72 VAL A O 1
ATOM 583 N N . ARG A 1 73 ? -3.848 2.370 17.488 1.00 91.56 73 ARG A N 1
ATOM 584 C CA . ARG A 1 73 ? -5.052 2.828 16.781 1.00 91.56 73 ARG A CA 1
ATOM 585 C C . ARG A 1 73 ? -5.424 4.271 17.113 1.00 91.56 73 ARG A C 1
ATOM 587 O O . ARG A 1 73 ? -5.751 5.054 16.216 1.00 91.56 73 ARG A O 1
ATOM 594 N N . GLU A 1 74 ? -5.403 4.614 18.394 1.00 90.12 74 GLU A N 1
ATOM 595 C CA . GLU A 1 74 ? -5.775 5.945 18.876 1.00 90.12 74 GLU A CA 1
ATOM 596 C C . GLU A 1 74 ? -4.712 6.987 18.516 1.00 90.12 74 GLU A C 1
ATOM 598 O O . GLU A 1 74 ? -5.040 8.117 18.149 1.00 90.12 74 GLU A O 1
ATOM 603 N N . ASN A 1 75 ? -3.438 6.588 18.509 1.00 93.62 75 ASN A N 1
ATOM 604 C CA . ASN A 1 75 ? -2.338 7.460 18.132 1.00 93.62 75 ASN A CA 1
ATOM 605 C C . ASN A 1 75 ? -2.215 7.582 16.603 1.00 93.62 75 ASN A C 1
ATOM 607 O O . ASN A 1 75 ? -1.823 6.644 15.908 1.00 93.62 75 ASN A O 1
ATOM 611 N N . PHE A 1 76 ? -2.499 8.773 16.068 1.00 93.19 76 PHE A N 1
ATOM 612 C CA . PHE A 1 76 ? -2.426 9.029 14.627 1.00 93.19 76 PHE A CA 1
ATOM 613 C C . PHE A 1 76 ? -1.054 8.689 14.027 1.00 93.19 76 PHE A C 1
ATOM 615 O O . PHE A 1 76 ? -1.001 8.076 12.965 1.00 93.19 76 PHE A O 1
ATOM 622 N N . SER A 1 77 ? 0.042 9.043 14.701 1.00 95.00 77 SER A N 1
ATOM 623 C CA . SER A 1 77 ? 1.403 8.841 14.194 1.00 95.00 77 SER A CA 1
ATOM 624 C C . SER A 1 77 ? 1.783 7.364 14.139 1.00 95.00 77 SER A C 1
ATOM 626 O O . SER A 1 77 ? 2.351 6.920 13.143 1.00 95.00 77 SER A O 1
ATOM 628 N N . LEU A 1 78 ? 1.439 6.584 15.169 1.00 93.75 78 LEU A N 1
ATOM 629 C CA . LEU A 1 78 ? 1.690 5.137 15.178 1.00 93.75 78 LEU A CA 1
ATOM 630 C C . LEU A 1 78 ? 0.815 4.414 14.149 1.00 93.75 78 LEU A C 1
ATOM 632 O O . LEU A 1 78 ? 1.301 3.547 13.420 1.00 93.75 78 LEU A O 1
ATOM 636 N N . SER A 1 79 ? -0.451 4.818 14.031 1.00 93.75 79 SER A N 1
ATOM 637 C CA . SER A 1 79 ? -1.356 4.334 12.991 1.00 93.75 79 SER A CA 1
ATOM 638 C C . SER A 1 79 ? -0.808 4.651 11.596 1.00 93.75 79 SER A C 1
ATOM 640 O O . SER A 1 79 ? -0.671 3.754 10.771 1.00 93.75 79 SER A O 1
ATOM 642 N N . PHE A 1 80 ? -0.382 5.886 11.337 1.00 94.88 80 PHE A N 1
ATOM 643 C CA . PHE A 1 80 ? 0.258 6.263 10.079 1.00 94.88 80 PHE A CA 1
ATOM 644 C C . PHE A 1 80 ? 1.500 5.406 9.805 1.00 94.88 80 PHE A C 1
ATOM 646 O O . PHE A 1 80 ? 1.602 4.789 8.744 1.00 94.88 80 PHE A O 1
ATOM 653 N N . LEU A 1 81 ? 2.405 5.283 10.779 1.00 94.62 81 LEU A N 1
ATOM 654 C CA . LEU A 1 81 ? 3.619 4.483 10.633 1.00 94.62 81 LEU A CA 1
ATOM 655 C C . LEU A 1 81 ? 3.285 3.032 10.277 1.00 94.62 81 LEU A C 1
ATOM 657 O O . LEU A 1 81 ? 3.891 2.471 9.375 1.00 94.62 81 LEU A O 1
ATOM 661 N N . SER A 1 82 ? 2.266 2.448 10.906 1.00 95.00 82 SER A N 1
ATOM 662 C CA . SER A 1 82 ? 1.828 1.084 10.608 1.00 95.00 82 SER A CA 1
ATOM 663 C C . SER A 1 82 ? 1.266 0.908 9.188 1.00 95.00 82 SER A C 1
ATOM 665 O O . SER A 1 82 ? 1.396 -0.171 8.619 1.00 95.00 82 SER A O 1
ATOM 667 N N . PHE A 1 83 ? 0.681 1.946 8.580 1.00 94.62 83 PHE A N 1
ATOM 668 C CA . PHE A 1 83 ? 0.201 1.892 7.195 1.00 94.62 83 PHE A CA 1
ATOM 669 C C . PHE A 1 83 ? 1.330 2.111 6.180 1.00 94.62 83 PHE A C 1
ATOM 671 O O . PHE A 1 83 ? 1.316 1.492 5.119 1.00 94.62 83 PHE A O 1
ATOM 678 N N . TYR A 1 84 ? 2.305 2.966 6.478 1.00 94.75 84 TYR A N 1
ATOM 679 C CA . TYR A 1 84 ? 3.344 3.354 5.515 1.00 94.75 84 TYR A CA 1
ATOM 680 C C . TYR A 1 84 ? 4.725 2.764 5.814 1.00 94.75 84 TYR A C 1
ATOM 682 O O . TYR A 1 84 ? 5.681 3.077 5.104 1.00 94.75 84 TYR A O 1
ATOM 690 N N . PHE A 1 85 ? 4.832 1.881 6.813 1.00 92.88 85 PHE A N 1
ATOM 691 C CA . PHE A 1 85 ? 6.082 1.239 7.223 1.00 9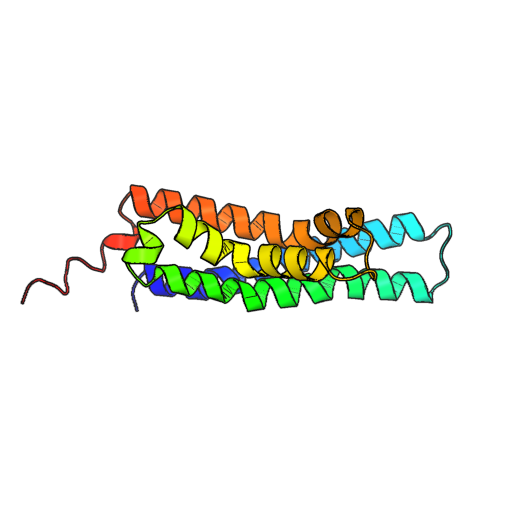2.88 85 PHE A CA 1
ATOM 692 C C . PHE A 1 85 ? 6.913 0.704 6.047 1.00 92.88 85 PHE A C 1
ATOM 694 O O . PHE A 1 85 ? 8.096 1.036 5.990 1.00 92.88 85 PHE A O 1
ATOM 701 N N . PRO A 1 86 ? 6.346 -0.026 5.065 1.00 90.56 86 PRO A N 1
ATOM 702 C CA . PRO A 1 86 ? 7.146 -0.590 3.976 1.00 90.56 86 PRO A CA 1
ATOM 703 C C . PRO A 1 86 ? 7.802 0.482 3.107 1.00 90.56 86 PRO A C 1
ATOM 705 O O . PRO A 1 86 ? 8.951 0.334 2.704 1.00 90.56 86 PRO A O 1
ATOM 708 N N . VAL A 1 87 ? 7.088 1.582 2.853 1.00 89.56 87 VAL A N 1
ATOM 709 C CA . VAL A 1 87 ? 7.589 2.695 2.039 1.00 89.56 87 VAL A CA 1
ATOM 710 C C . VAL A 1 87 ? 8.638 3.485 2.810 1.00 89.56 87 VAL A C 1
ATOM 712 O O . VAL A 1 87 ? 9.692 3.789 2.262 1.00 89.56 87 VAL A O 1
ATOM 715 N N . ILE A 1 88 ? 8.389 3.771 4.090 1.00 89.88 88 ILE A N 1
ATOM 716 C CA . ILE A 1 88 ? 9.347 4.477 4.952 1.00 89.88 88 ILE A CA 1
ATOM 717 C C . ILE A 1 88 ? 10.639 3.664 5.083 1.00 89.88 88 ILE A C 1
ATOM 719 O O . ILE A 1 88 ? 11.731 4.209 4.934 1.00 89.88 88 ILE A O 1
ATOM 723 N N . PHE A 1 89 ? 10.520 2.354 5.298 1.00 88.38 89 PHE A N 1
ATOM 724 C CA . PHE A 1 89 ? 11.657 1.444 5.377 1.00 88.38 89 PHE A CA 1
ATOM 725 C C . PHE A 1 89 ? 12.435 1.376 4.056 1.00 88.38 89 PHE A C 1
ATOM 727 O O . PHE A 1 89 ? 13.665 1.419 4.061 1.00 88.38 89 PHE A O 1
ATOM 734 N N . ALA A 1 90 ? 11.741 1.343 2.917 1.00 85.88 90 ALA A N 1
ATOM 735 C CA . ALA A 1 90 ? 12.384 1.350 1.607 1.00 85.88 90 ALA A CA 1
ATOM 736 C C . ALA A 1 90 ? 13.131 2.660 1.328 1.00 85.88 90 ALA A C 1
ATOM 738 O O . ALA A 1 90 ? 14.277 2.622 0.884 1.00 85.88 90 ALA A O 1
ATOM 739 N N . VAL A 1 91 ? 12.525 3.809 1.649 1.00 84.94 91 VAL A N 1
ATOM 740 C CA . VAL A 1 91 ? 13.186 5.122 1.566 1.00 84.94 91 VAL A CA 1
ATOM 741 C C . VAL A 1 91 ? 14.427 5.145 2.454 1.00 84.94 91 VAL A C 1
ATOM 743 O O . VAL A 1 91 ? 15.484 5.576 2.001 1.00 84.94 91 VAL A O 1
ATOM 746 N N . PHE A 1 92 ? 14.325 4.636 3.685 1.00 85.38 92 PHE A N 1
ATOM 747 C CA . PHE A 1 92 ? 15.455 4.553 4.604 1.00 85.38 92 PHE A CA 1
ATOM 748 C C . PHE A 1 92 ? 16.605 3.736 4.003 1.00 85.38 92 PHE A C 1
ATOM 750 O O . PHE A 1 92 ? 17.706 4.260 3.886 1.00 85.38 92 PHE A O 1
ATOM 757 N N . ILE A 1 93 ? 16.356 2.509 3.529 1.00 83.12 93 ILE A N 1
ATOM 758 C CA . ILE A 1 93 ? 17.383 1.688 2.859 1.00 83.12 93 ILE A CA 1
ATOM 759 C C . ILE A 1 93 ? 17.991 2.432 1.668 1.00 83.12 93 ILE A C 1
ATOM 761 O O . ILE A 1 93 ? 19.209 2.430 1.489 1.00 83.12 93 ILE A O 1
ATOM 765 N N . MET A 1 94 ? 17.154 3.080 0.859 1.00 77.12 94 MET A N 1
ATOM 766 C CA . MET A 1 94 ? 17.601 3.759 -0.351 1.00 77.12 94 MET A CA 1
ATOM 767 C C . MET A 1 94 ? 18.493 4.963 -0.064 1.00 77.12 94 MET A C 1
ATOM 769 O O . MET A 1 94 ? 19.462 5.149 -0.792 1.00 77.12 94 MET A O 1
ATOM 773 N N . LEU A 1 95 ? 18.240 5.717 1.011 1.00 78.38 95 LEU A N 1
ATOM 774 C CA . LEU A 1 95 ? 19.108 6.820 1.443 1.00 78.38 95 LEU A CA 1
ATOM 775 C C . LEU A 1 95 ? 20.535 6.355 1.771 1.00 78.38 95 LEU A C 1
ATOM 777 O O . LEU A 1 95 ? 21.486 7.105 1.562 1.00 78.38 95 LEU A O 1
ATOM 781 N N . PHE A 1 96 ? 20.695 5.119 2.250 1.00 80.12 96 PHE A N 1
ATOM 782 C CA . PHE A 1 96 ? 22.007 4.532 2.540 1.00 80.12 96 PHE A CA 1
ATOM 783 C C . PHE A 1 96 ? 22.576 3.711 1.376 1.00 80.12 96 PHE A C 1
ATOM 785 O O . PHE A 1 96 ? 23.767 3.395 1.362 1.00 80.12 96 PHE A O 1
ATOM 792 N N . SER A 1 97 ? 21.758 3.387 0.373 1.00 71.25 97 SER A N 1
ATOM 793 C CA . SER A 1 97 ? 22.196 2.673 -0.821 1.00 71.25 97 SER A CA 1
ATOM 794 C C . SER A 1 97 ? 22.667 3.657 -1.897 1.00 71.25 97 SER A C 1
ATOM 796 O O . SER A 1 97 ? 21.943 4.564 -2.289 1.00 71.25 97 SER A O 1
ATOM 798 N N . ARG A 1 98 ? 23.855 3.446 -2.469 1.00 69.50 98 ARG A N 1
ATOM 799 C CA . ARG A 1 98 ? 24.320 4.210 -3.648 1.00 69.50 98 ARG A CA 1
ATOM 800 C C . ARG A 1 98 ? 23.737 3.697 -4.976 1.00 69.50 98 ARG A C 1
ATOM 802 O O . ARG A 1 98 ? 24.207 4.085 -6.038 1.00 69.50 98 ARG A O 1
ATOM 809 N N . ILE A 1 99 ? 22.781 2.768 -4.915 1.00 63.88 99 ILE A N 1
ATOM 810 C CA . ILE A 1 99 ? 22.385 1.914 -6.044 1.00 63.88 99 ILE A CA 1
ATOM 811 C C . ILE A 1 99 ? 21.258 2.548 -6.872 1.00 63.88 99 ILE A C 1
ATOM 813 O O . ILE A 1 99 ? 21.208 2.345 -8.082 1.00 63.88 99 ILE A O 1
ATOM 817 N N . PHE A 1 100 ? 20.375 3.339 -6.255 1.00 61.53 100 PHE A N 1
ATOM 818 C CA . PHE A 1 100 ? 19.195 3.891 -6.923 1.00 61.53 100 PHE A CA 1
ATOM 819 C C . PHE A 1 100 ? 19.182 5.417 -6.917 1.00 61.53 100 PHE A C 1
ATOM 821 O O . PHE A 1 100 ? 19.476 6.058 -5.910 1.00 61.53 100 PHE A O 1
ATOM 828 N N . GLY A 1 101 ? 18.788 6.009 -8.046 1.00 65.25 101 GLY A N 1
ATOM 829 C CA . GLY A 1 101 ? 18.489 7.435 -8.115 1.00 65.25 101 GLY A CA 1
ATOM 830 C C . GLY A 1 101 ? 17.235 7.759 -7.302 1.00 65.25 101 GLY A C 1
ATOM 831 O O . GLY A 1 101 ? 16.206 7.104 -7.460 1.00 65.25 101 GLY A O 1
ATOM 832 N N . VAL A 1 102 ? 17.300 8.804 -6.472 1.00 64.56 102 VAL A N 1
ATOM 833 C CA . VAL A 1 102 ? 16.210 9.249 -5.575 1.00 64.56 102 VAL A CA 1
ATOM 834 C C . VAL A 1 102 ? 14.884 9.481 -6.324 1.00 64.56 102 VAL A C 1
ATOM 836 O O . VAL A 1 102 ? 13.806 9.282 -5.771 1.00 64.56 102 VAL A O 1
ATOM 839 N N . LEU A 1 103 ? 14.949 9.830 -7.613 1.00 66.69 103 LEU A N 1
ATOM 840 C CA . LEU A 1 103 ? 13.782 10.072 -8.468 1.00 66.69 103 LEU A CA 1
ATOM 841 C C . LEU A 1 103 ? 13.040 8.800 -8.916 1.00 66.69 103 LEU A C 1
ATOM 843 O O . LEU A 1 103 ? 11.902 8.900 -9.367 1.00 66.69 103 LEU A O 1
ATOM 847 N N . ALA A 1 104 ? 13.630 7.608 -8.782 1.00 70.00 104 ALA A N 1
ATOM 848 C CA . ALA A 1 104 ? 12.950 6.351 -9.108 1.00 70.00 104 ALA A CA 1
ATOM 849 C C . ALA A 1 104 ? 11.923 5.948 -8.032 1.00 70.00 104 ALA A C 1
ATOM 851 O O . ALA A 1 104 ? 10.974 5.216 -8.310 1.00 70.00 104 ALA A O 1
ATOM 852 N N . ILE A 1 105 ? 12.088 6.455 -6.807 1.00 69.75 105 ILE A N 1
ATOM 853 C CA . ILE A 1 105 ? 11.303 6.058 -5.633 1.00 69.75 105 ILE A CA 1
ATOM 854 C C . ILE A 1 105 ? 9.820 6.420 -5.777 1.00 69.75 105 ILE A C 1
ATOM 856 O O . ILE A 1 105 ? 8.987 5.532 -5.584 1.00 69.75 105 ILE A O 1
ATOM 860 N N . PRO A 1 106 ? 9.44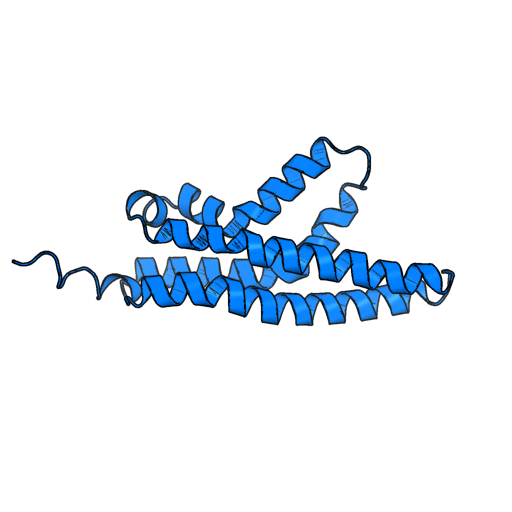6 7.661 -6.153 1.00 73.62 106 PRO A N 1
ATOM 861 C CA . PRO A 1 106 ? 8.039 8.012 -6.302 1.00 73.62 106 PRO A CA 1
ATOM 862 C C . PRO A 1 106 ? 7.365 7.172 -7.388 1.00 73.62 106 PRO A C 1
ATOM 864 O O . PRO A 1 106 ? 6.263 6.680 -7.177 1.00 73.62 106 PRO A O 1
ATOM 867 N N . LEU A 1 107 ? 8.045 6.937 -8.516 1.00 78.44 107 LEU A N 1
ATOM 868 C CA . LEU A 1 107 ? 7.488 6.167 -9.628 1.00 78.44 107 LEU A CA 1
ATOM 869 C C . LEU A 1 107 ? 7.193 4.712 -9.231 1.00 78.44 107 LEU A C 1
ATOM 871 O O . LEU A 1 107 ? 6.135 4.184 -9.566 1.00 78.44 107 LEU A O 1
ATOM 875 N N . VAL A 1 108 ? 8.100 4.087 -8.478 1.00 84.56 108 VAL A N 1
ATOM 876 C CA . VAL A 1 108 ? 7.947 2.705 -7.999 1.00 84.56 108 VAL A CA 1
ATOM 877 C C . VAL A 1 108 ? 6.910 2.599 -6.881 1.00 84.56 108 VAL A C 1
ATOM 879 O O . VAL A 1 108 ? 6.167 1.620 -6.827 1.00 84.56 108 VAL A O 1
ATOM 882 N N . ALA A 1 109 ? 6.834 3.591 -5.992 1.00 88.94 109 ALA A N 1
ATOM 883 C CA . ALA A 1 109 ? 5.955 3.549 -4.825 1.00 88.94 109 ALA A CA 1
ATOM 884 C C . ALA A 1 109 ? 4.515 3.998 -5.113 1.00 88.94 109 ALA A C 1
ATOM 886 O O . ALA A 1 109 ? 3.608 3.599 -4.384 1.00 88.94 109 ALA A O 1
ATOM 887 N N . LEU A 1 110 ? 4.276 4.808 -6.151 1.00 89.88 110 LEU A N 1
ATOM 888 C CA . LEU A 1 110 ? 2.952 5.353 -6.479 1.00 89.88 110 LEU A CA 1
ATOM 889 C C . LEU A 1 110 ? 1.846 4.286 -6.613 1.00 89.88 110 LEU A C 1
ATOM 891 O O . LEU A 1 110 ? 0.794 4.472 -5.993 1.00 89.88 110 LEU A O 1
ATOM 895 N N . PRO A 1 111 ? 2.051 3.165 -7.337 1.00 92.31 111 PRO A N 1
ATOM 896 C CA . PRO A 1 111 ? 1.030 2.126 -7.463 1.00 92.31 111 PRO A CA 1
ATOM 897 C C . PRO A 1 111 ? 0.577 1.531 -6.125 1.00 92.31 111 PRO A C 1
ATOM 899 O O . PRO A 1 111 ? -0.590 1.176 -5.982 1.00 92.31 111 PRO A O 1
ATOM 902 N N . PHE A 1 112 ? 1.463 1.470 -5.130 1.00 93.94 112 PHE A N 1
ATOM 903 C CA . PHE A 1 112 ? 1.142 1.056 -3.765 1.00 93.94 112 PHE A CA 1
ATOM 904 C C . PHE A 1 112 ? 0.548 2.200 -2.934 1.00 93.94 112 PHE A C 1
ATOM 906 O O . PHE A 1 112 ? -0.446 2.010 -2.231 1.00 93.94 112 PHE A O 1
ATOM 913 N N . LEU A 1 113 ? 1.130 3.399 -3.018 1.00 93.56 113 LEU A N 1
ATOM 914 C CA . LEU A 1 113 ? 0.734 4.546 -2.202 1.00 93.56 113 LEU A CA 1
ATOM 915 C C . LEU A 1 113 ? -0.714 4.969 -2.452 1.00 93.56 113 LEU A C 1
ATOM 917 O O . LEU A 1 113 ? -1.405 5.306 -1.493 1.00 93.56 113 LEU A O 1
ATOM 921 N N . ILE A 1 114 ? -1.189 4.924 -3.699 1.00 92.38 114 ILE A N 1
ATOM 922 C CA . ILE A 1 114 ? -2.562 5.315 -4.057 1.00 92.38 114 ILE A CA 1
ATOM 923 C C . ILE A 1 114 ? -3.605 4.476 -3.285 1.00 92.38 114 ILE A C 1
ATOM 925 O O . ILE A 1 114 ? -4.364 5.052 -2.495 1.00 92.38 114 ILE A O 1
ATOM 929 N N . PRO A 1 115 ? -3.660 3.135 -3.437 1.00 94.25 115 PRO A N 1
ATOM 930 C CA . PRO A 1 115 ? -4.608 2.316 -2.690 1.00 94.25 115 PRO A CA 1
ATOM 931 C C . PRO A 1 115 ? -4.333 2.334 -1.182 1.00 94.25 115 PRO A C 1
ATOM 933 O O . PRO A 1 115 ? -5.289 2.400 -0.407 1.00 94.25 115 PRO A O 1
ATOM 936 N N . GLN A 1 116 ? -3.070 2.335 -0.742 1.00 94.81 116 GLN A N 1
ATOM 937 C CA . GLN A 1 116 ? -2.743 2.370 0.689 1.00 94.81 116 GLN A CA 1
ATOM 938 C C . GLN A 1 116 ? -3.287 3.639 1.365 1.00 94.81 116 GLN A C 1
ATOM 940 O O . GLN A 1 116 ? -3.900 3.562 2.433 1.00 94.81 116 GLN A O 1
ATOM 945 N N . THR A 1 117 ? -3.149 4.794 0.708 1.00 95.75 117 THR A N 1
ATOM 946 C CA . THR A 1 117 ? -3.661 6.081 1.203 1.00 95.75 117 THR A CA 1
ATOM 947 C C . THR A 1 117 ? -5.180 6.093 1.278 1.00 95.75 117 THR A C 1
ATOM 949 O O . THR A 1 117 ? -5.744 6.530 2.284 1.00 95.75 117 THR A O 1
ATOM 952 N N . TYR A 1 118 ? -5.860 5.548 0.266 1.00 95.62 118 TYR A N 1
ATOM 953 C CA . TYR A 1 118 ? -7.314 5.391 0.297 1.00 95.62 118 TYR A CA 1
ATOM 954 C C . TYR A 1 118 ? -7.773 4.583 1.523 1.00 95.62 118 TYR A C 1
ATOM 956 O O . TYR A 1 118 ? -8.675 5.015 2.250 1.00 95.62 118 TYR A O 1
ATOM 964 N N . TYR A 1 119 ? -7.137 3.437 1.797 1.00 94.81 119 TYR A N 1
ATOM 965 C CA . TYR A 1 119 ? -7.499 2.607 2.949 1.00 94.81 119 TYR A CA 1
ATOM 966 C C . TYR A 1 119 ? -7.133 3.248 4.288 1.00 94.81 119 TYR A C 1
ATOM 968 O O . TYR A 1 119 ? -7.903 3.101 5.236 1.00 94.81 119 TYR A O 1
ATOM 976 N N . PHE A 1 120 ? -6.039 4.005 4.371 1.00 95.81 120 PHE A N 1
ATOM 977 C CA . PHE A 1 120 ? -5.704 4.772 5.572 1.00 95.81 120 PHE A CA 1
ATOM 978 C C . PHE A 1 120 ? -6.768 5.832 5.886 1.00 95.81 120 PHE A C 1
ATOM 980 O O . PHE A 1 120 ? -7.280 5.889 7.004 1.00 95.81 120 PHE A O 1
ATOM 987 N N . ILE A 1 121 ? -7.171 6.631 4.894 1.00 95.06 121 ILE A N 1
ATOM 988 C CA . ILE A 1 121 ? -8.219 7.648 5.076 1.00 95.06 121 ILE A CA 1
ATOM 989 C C . ILE A 1 121 ? -9.534 6.981 5.487 1.00 95.06 121 ILE A C 1
ATOM 991 O O . ILE A 1 121 ? -10.192 7.428 6.428 1.00 95.06 121 ILE A O 1
ATOM 995 N N . ARG A 1 122 ? -9.904 5.882 4.818 1.00 93.06 122 ARG A N 1
ATOM 996 C CA . ARG A 1 122 ? -11.104 5.107 5.154 1.00 93.06 122 ARG A CA 1
ATOM 997 C C . ARG A 1 122 ? -11.053 4.561 6.581 1.00 93.06 122 ARG A C 1
ATOM 999 O O . ARG A 1 122 ? -12.064 4.606 7.274 1.00 93.06 122 ARG A O 1
ATOM 1006 N N . PHE A 1 123 ? -9.900 4.059 7.015 1.00 93.44 123 PHE A N 1
ATOM 1007 C CA . PHE A 1 123 ? -9.691 3.589 8.380 1.00 93.44 123 PHE A CA 1
ATOM 1008 C C . PHE A 1 123 ? -9.908 4.713 9.396 1.00 93.44 123 PHE A C 1
ATOM 1010 O O . PHE A 1 123 ? -10.674 4.538 10.340 1.00 93.44 123 PHE A O 1
ATOM 1017 N N . ARG A 1 124 ? -9.297 5.886 9.174 1.00 93.31 124 ARG A N 1
ATOM 1018 C CA . ARG A 1 124 ? -9.432 7.035 10.081 1.00 93.31 124 ARG A CA 1
ATOM 1019 C C . ARG A 1 124 ? -10.867 7.546 10.169 1.00 93.31 124 ARG A C 1
ATOM 1021 O O . ARG A 1 124 ? -11.325 7.793 11.276 1.00 93.31 124 ARG A O 1
ATOM 1028 N N . LYS A 1 125 ? -11.583 7.652 9.045 1.00 90.62 125 LYS A N 1
ATOM 1029 C CA . LYS A 1 125 ? -12.998 8.071 9.041 1.00 90.62 125 LYS A CA 1
ATOM 1030 C C . LYS A 1 125 ? -13.863 7.148 9.893 1.00 90.62 125 LYS A C 1
ATOM 1032 O O . LYS A 1 125 ? -14.505 7.595 10.832 1.00 90.62 125 LYS A O 1
ATOM 1037 N N . ARG A 1 126 ? -13.761 5.846 9.639 1.00 88.06 126 ARG A N 1
ATOM 1038 C CA . ARG A 1 126 ? -14.529 4.828 10.357 1.00 88.06 126 ARG A CA 1
ATOM 1039 C C . ARG A 1 126 ? -14.163 4.688 11.833 1.00 88.06 126 ARG A C 1
ATOM 1041 O O . ARG A 1 126 ? -14.967 4.201 12.621 1.00 88.06 126 ARG A O 1
ATOM 1048 N N . LEU A 1 127 ? -12.936 5.061 12.201 1.00 87.81 127 LEU A N 1
ATOM 1049 C CA . LEU A 1 127 ? -12.527 5.141 13.598 1.00 87.81 127 LEU A CA 1
ATOM 1050 C C . LEU A 1 127 ? -13.227 6.311 14.301 1.00 87.81 127 LEU A C 1
ATOM 1052 O O . LEU A 1 127 ? -13.736 6.129 15.401 1.00 87.81 127 LEU A O 1
ATOM 1056 N N . THR A 1 128 ? -13.285 7.480 13.655 1.00 86.12 128 THR A N 1
ATOM 1057 C CA . THR A 1 128 ? -13.981 8.672 14.170 1.00 86.12 128 THR A CA 1
ATOM 1058 C C . THR A 1 128 ? -15.497 8.474 14.241 1.00 86.12 128 THR A C 1
ATOM 1060 O O . THR A 1 128 ? -16.130 8.950 15.175 1.00 86.12 128 THR A O 1
ATOM 1063 N N . GLU A 1 129 ? -16.074 7.755 13.279 1.00 85.50 129 GLU A N 1
ATOM 1064 C CA . GLU A 1 129 ? -17.512 7.447 13.209 1.00 85.50 129 GLU A CA 1
ATOM 1065 C C . GLU A 1 129 ? -17.935 6.309 14.158 1.00 85.50 129 GLU A C 1
ATOM 1067 O O . GLU A 1 129 ? -19.121 6.034 14.292 1.00 85.50 129 GLU A O 1
ATOM 1072 N N . GLY A 1 130 ? -16.990 5.616 14.804 1.00 78.69 130 GLY A N 1
ATOM 1073 C CA . GLY A 1 130 ? -17.285 4.495 15.705 1.00 78.69 130 GLY A CA 1
ATOM 1074 C C . GLY A 1 130 ? -17.688 3.184 15.012 1.00 78.69 130 GLY A C 1
ATOM 1075 O O . GLY A 1 130 ? -17.760 2.156 15.682 1.00 78.69 130 GLY A O 1
ATOM 1076 N N . GLU A 1 131 ? -17.848 3.156 13.681 1.00 73.81 131 GLU A N 1
ATOM 1077 C CA . GLU A 1 131 ? -18.283 1.972 12.909 1.00 73.81 131 GLU A CA 1
ATOM 1078 C C . GLU A 1 131 ? -17.418 0.718 13.139 1.00 73.81 131 GLU A C 1
ATOM 1080 O O . GLU A 1 131 ? -17.887 -0.418 13.018 1.00 73.81 131 GLU A O 1
ATOM 1085 N N . ILE A 1 132 ? -16.120 0.909 13.405 1.00 66.81 132 ILE A N 1
ATOM 1086 C CA . ILE A 1 132 ? -15.165 -0.189 13.630 1.00 66.81 132 ILE A CA 1
ATOM 1087 C C . ILE A 1 132 ? -15.066 -0.570 15.125 1.00 66.81 132 ILE A C 1
ATOM 1089 O O . ILE A 1 132 ? -14.521 -1.627 15.448 1.00 66.81 132 ILE A O 1
ATOM 1093 N N . MET A 1 133 ? -15.606 0.256 16.029 1.00 59.84 133 MET A N 1
ATOM 1094 C CA . MET A 1 133 ? -15.575 0.056 17.486 1.00 59.84 133 MET A CA 1
ATOM 1095 C C . MET A 1 133 ? -16.797 -0.706 18.026 1.00 59.84 133 MET A C 1
ATOM 1097 O O . MET A 1 133 ? -16.726 -1.214 19.142 1.00 59.84 133 MET A O 1
ATOM 1101 N N . GLU A 1 134 ? -17.890 -0.822 17.258 1.00 53.06 134 GLU A N 1
ATOM 1102 C CA . GLU A 1 134 ? -19.143 -1.475 17.699 1.00 53.06 134 GLU A CA 1
ATOM 1103 C C . GLU A 1 134 ? -18.967 -2.923 18.195 1.00 53.06 134 GLU A C 1
ATOM 1105 O O . GLU A 1 134 ? -19.760 -3.387 19.005 1.00 53.06 134 GLU A O 1
ATOM 1110 N N . ASP A 1 135 ? -17.907 -3.622 17.780 1.00 48.31 135 ASP A N 1
ATOM 1111 C CA . ASP A 1 135 ? -17.647 -5.003 18.211 1.00 48.31 135 ASP A CA 1
ATOM 1112 C C . ASP A 1 135 ? -16.839 -5.108 19.527 1.00 48.31 135 ASP A C 1
ATOM 1114 O O . ASP A 1 135 ? -16.623 -6.218 19.999 1.00 48.31 135 ASP A O 1
ATOM 1118 N N . PHE A 1 136 ? -16.346 -4.004 20.111 1.00 44.84 136 PHE A N 1
ATOM 1119 C CA . PHE A 1 136 ? -15.487 -4.042 21.314 1.00 44.84 136 PHE A CA 1
ATOM 1120 C C . PHE A 1 136 ? -16.228 -3.758 22.626 1.00 44.84 136 PHE A C 1
ATOM 1122 O O . PHE A 1 136 ? -15.806 -4.228 23.678 1.00 44.84 136 PHE A O 1
ATOM 1129 N N . TYR A 1 137 ? -17.330 -3.008 22.587 1.00 44.56 137 TYR A N 1
ATOM 1130 C CA . TYR A 1 137 ? -18.050 -2.625 23.808 1.00 44.56 137 TYR A CA 1
ATOM 1131 C C . TYR A 1 137 ? -18.936 -3.737 24.390 1.00 44.56 137 TYR A C 1
ATOM 1133 O O . TYR A 1 137 ? -19.439 -3.574 25.495 1.00 44.56 137 TYR A O 1
ATOM 1141 N N . TYR A 1 138 ? -19.096 -4.869 23.694 1.00 42.38 138 TYR A N 1
ATOM 1142 C CA . TYR A 1 138 ? -19.870 -6.015 24.186 1.00 42.38 138 TYR A CA 1
ATOM 1143 C C . TYR A 1 138 ? -19.050 -7.041 24.986 1.00 42.38 138 TYR A C 1
ATOM 1145 O O . TYR A 1 138 ? -19.644 -7.876 25.654 1.00 42.38 138 TYR A O 1
ATOM 1153 N N . GLU A 1 139 ? -17.712 -6.994 24.951 1.00 41.03 139 GLU A N 1
ATOM 1154 C CA . GLU A 1 139 ? -16.860 -7.986 25.642 1.00 41.03 139 GLU A CA 1
ATOM 1155 C C . GLU A 1 139 ? -16.305 -7.499 26.996 1.00 41.03 139 GLU A C 1
ATOM 1157 O O . GLU A 1 139 ? -15.631 -8.257 27.683 1.00 41.03 139 GLU A O 1
ATOM 1162 N N . VAL A 1 140 ? -16.579 -6.254 27.412 1.00 44.28 140 VAL A N 1
ATOM 1163 C CA . VAL A 1 140 ? -16.081 -5.686 28.692 1.00 44.28 140 VAL A CA 1
ATOM 1164 C C . VAL A 1 140 ? -17.202 -5.530 29.734 1.00 44.28 140 VAL A C 1
ATOM 1166 O O . VAL A 1 140 ? -17.019 -4.902 30.771 1.00 44.28 140 VAL A O 1
ATOM 1169 N N . SER A 1 141 ? -18.380 -6.098 29.470 1.00 40.56 141 SER A N 1
ATOM 1170 C CA . SER A 1 141 ? -19.504 -6.139 30.408 1.00 40.56 141 SER A CA 1
ATOM 1171 C C . SER A 1 141 ? -19.773 -7.572 30.876 1.00 40.56 141 SER A C 1
ATOM 1173 O O . SER A 1 141 ? -20.822 -8.128 30.561 1.00 40.56 141 SER A O 1
ATOM 1175 N N . GLU A 1 142 ? -18.825 -8.159 31.604 1.00 37.97 142 GLU A N 1
ATOM 1176 C CA . GLU A 1 142 ? -19.063 -9.284 32.523 1.00 37.97 142 GLU A CA 1
ATOM 1177 C C . GLU A 1 142 ? -18.333 -9.032 33.845 1.00 37.97 142 GLU A C 1
ATOM 1179 O O . GLU A 1 142 ? -17.140 -8.649 33.802 1.00 37.97 142 GLU A O 1
#

Sequence (142 aa):
MTKLHKFCVYTPLRVLAISFVIAFIAAFIAAKIMERDARETMYLMVYGFLIFPNILFSLGSFSVCFNLYQSVRENFSLSFLSFYFPVIFAVFIMLFSRIFGVLAIPLVALPFLIPQTYYFIRFRKRLTEGEIMEDFYYEVSE

Radius of gyration: 18.19 Å; chains: 1; bounding box: 44×22×62 Å

Secondary structure (DSSP, 8-state):
--HHHHHHHHHHHHHHHHHHHHHHHHHHHHHHHHTTT--HHHHHHHHHHHHHHHHHHHHHGGGGGGGGSHHHHH-HHHHHHHHHHHHHHHHHHHHH-SSS-TTHHHHHHHHHHHHHHHHHHHHHHHHHTSTTTTTTTTSS--

Foldseek 3Di:
DAPLQCLLVVLLVVLLVQLQVVLVVLLVVVLVVCVVPDDPVVSVVSSCQQRVLSNVQSVQLSLCCVCVDVVQVVDPVSNVCSLCVSLVVVLVVVVVDPPDDPVVSCSNCVSSCVSSVVSSVVSVVCVVVCVRVVVPVVPPPD

pLDDT: mean 83.2, std 13.74, range [37.97, 95.81]